Protein AF-A0A6B3CEP9-F1 (afdb_monomer_lite)

Structure (mmCIF, N/CA/C/O backbone):
data_AF-A0A6B3CEP9-F1
#
_entry.id   AF-A0A6B3CEP9-F1
#
loop_
_atom_site.group_PDB
_atom_site.id
_atom_site.type_symbol
_atom_site.label_atom_id
_atom_site.label_alt_id
_atom_site.label_comp_id
_atom_site.label_asym_id
_atom_site.label_entity_id
_atom_site.label_seq_id
_atom_site.pdbx_PDB_ins_code
_atom_site.Cartn_x
_atom_site.Cartn_y
_atom_site.Cartn_z
_atom_site.occupancy
_atom_site.B_iso_or_equiv
_atom_site.auth_seq_id
_atom_site.auth_comp_id
_atom_site.auth_asym_id
_atom_site.auth_atom_id
_atom_site.pdbx_PDB_model_num
ATOM 1 N N . GLY A 1 1 ? 5.247 7.556 6.486 1.00 74.44 1 GLY A N 1
ATOM 2 C CA . GLY A 1 1 ? 4.774 7.009 5.197 1.00 74.44 1 GLY A CA 1
ATOM 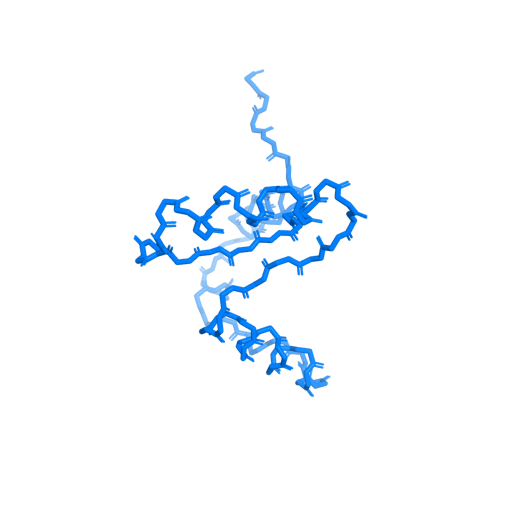3 C C . GLY A 1 1 ? 3.460 6.278 5.395 1.00 74.44 1 GLY A C 1
ATOM 4 O O . GLY A 1 1 ? 3.070 6.077 6.541 1.00 74.44 1 GLY A O 1
ATOM 5 N N . ALA A 1 2 ? 2.778 5.898 4.313 1.00 83.38 2 ALA A N 1
ATOM 6 C CA . ALA A 1 2 ? 1.560 5.093 4.402 1.00 83.38 2 ALA A CA 1
ATOM 7 C C . ALA A 1 2 ? 1.876 3.679 4.919 1.00 83.38 2 ALA A C 1
ATOM 9 O O . ALA A 1 2 ? 2.849 3.064 4.486 1.00 83.38 2 ALA A O 1
ATOM 10 N N . ARG A 1 3 ? 1.053 3.176 5.845 1.00 84.25 3 ARG A N 1
ATOM 11 C CA . ARG A 1 3 ? 1.149 1.815 6.410 1.00 84.25 3 ARG A CA 1
ATOM 12 C C . ARG A 1 3 ? 0.262 0.803 5.679 1.00 84.25 3 ARG A C 1
ATOM 14 O O . ARG A 1 3 ? 0.305 -0.381 5.979 1.00 84.25 3 ARG A O 1
ATOM 21 N N . GLY A 1 4 ? -0.526 1.256 4.710 1.00 88.06 4 GLY A N 1
ATOM 22 C CA . GLY A 1 4 ? -1.328 0.383 3.872 1.00 88.06 4 GLY A CA 1
ATOM 23 C C . GLY A 1 4 ? -1.935 1.105 2.677 1.00 88.06 4 GLY A C 1
ATOM 24 O O . GLY A 1 4 ? -2.011 2.333 2.654 1.00 88.06 4 GLY A O 1
ATOM 25 N N . TYR A 1 5 ? -2.352 0.322 1.687 1.00 90.12 5 TYR A N 1
ATOM 26 C CA . TYR A 1 5 ? -2.947 0.779 0.438 1.00 90.12 5 TYR A CA 1
ATOM 27 C C . TYR A 1 5 ? -4.064 -0.162 0.005 1.00 90.12 5 TYR A C 1
ATOM 29 O O . TYR A 1 5 ? -3.873 -1.370 -0.162 1.00 90.12 5 TYR A O 1
ATOM 37 N N . VAL A 1 6 ? -5.230 0.416 -0.249 1.00 91.81 6 VAL A N 1
ATOM 38 C CA . VAL A 1 6 ? -6.429 -0.298 -0.682 1.00 91.81 6 VAL A CA 1
ATOM 39 C C . VAL A 1 6 ? -6.915 0.274 -2.007 1.00 91.81 6 VAL A C 1
ATOM 41 O O . VAL A 1 6 ? -6.643 1.426 -2.343 1.00 91.81 6 VAL A O 1
ATOM 44 N N . THR A 1 7 ? -7.621 -0.535 -2.790 1.00 91.75 7 THR A N 1
ATOM 45 C CA . THR A 1 7 ? -8.224 -0.062 -4.042 1.00 91.75 7 THR A CA 1
ATOM 46 C C . THR A 1 7 ? -9.581 0.579 -3.776 1.00 91.75 7 THR A C 1
ATOM 48 O O . THR A 1 7 ? -10.227 0.305 -2.769 1.00 91.75 7 THR A O 1
ATOM 51 N N . LYS A 1 8 ? -10.064 1.381 -4.731 1.00 91.62 8 LYS A N 1
ATOM 52 C CA . LYS A 1 8 ? -11.410 1.983 -4.689 1.00 91.62 8 LYS A CA 1
ATOM 53 C C . LYS A 1 8 ? -12.550 0.953 -4.703 1.00 91.62 8 LYS A C 1
ATOM 5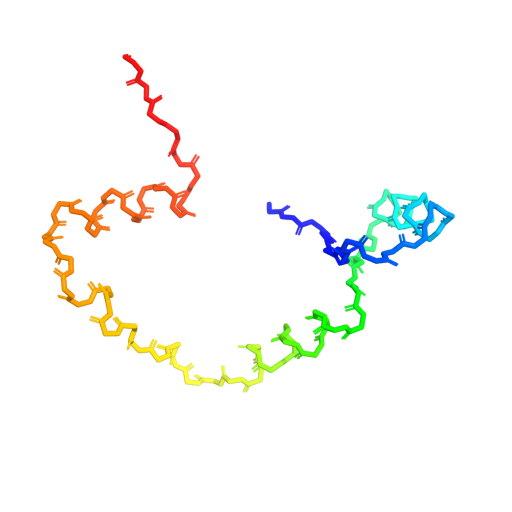5 O O . LYS A 1 8 ? -13.690 1.317 -4.461 1.00 91.62 8 LYS A O 1
ATOM 60 N N . THR A 1 9 ? -12.248 -0.306 -5.013 1.00 91.25 9 THR A N 1
ATOM 61 C CA . THR A 1 9 ? -13.209 -1.415 -5.068 1.00 91.25 9 THR A CA 1
ATOM 62 C C . THR A 1 9 ? -13.247 -2.236 -3.778 1.00 91.25 9 THR A C 1
ATOM 64 O O . THR A 1 9 ? -13.900 -3.275 -3.754 1.00 91.25 9 THR A O 1
ATOM 67 N N . ILE A 1 10 ? -12.514 -1.836 -2.731 1.00 94.69 10 ILE A N 1
ATOM 68 C CA . ILE A 1 10 ? -12.558 -2.513 -1.431 1.00 94.69 10 ILE A CA 1
ATOM 69 C C . ILE A 1 10 ? -13.972 -2.446 -0.841 1.00 94.69 10 ILE A C 1
ATOM 71 O O . ILE A 1 10 ? -14.661 -1.433 -0.971 1.00 94.69 10 ILE A O 1
ATOM 75 N N . THR A 1 11 ? -14.409 -3.520 -0.187 1.00 96.00 11 THR A N 1
ATOM 76 C CA . THR A 1 11 ? -15.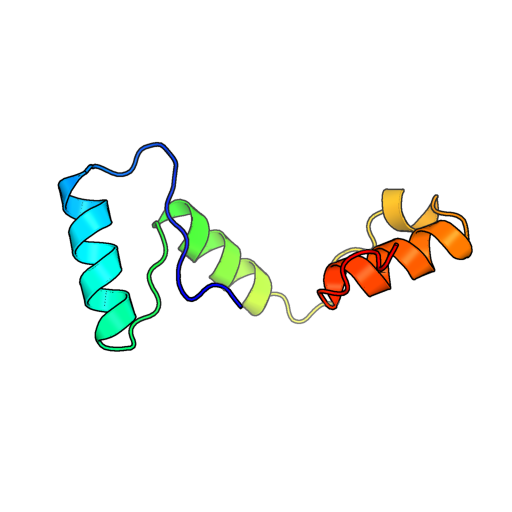687 -3.505 0.528 1.00 96.00 11 THR A CA 1
ATOM 77 C C . THR A 1 11 ? -15.576 -2.669 1.805 1.00 96.00 11 THR A C 1
ATOM 79 O O . THR A 1 11 ? -14.490 -2.505 2.365 1.00 96.00 11 THR A O 1
ATOM 82 N N . GLY A 1 12 ? -16.701 -2.147 2.304 1.00 96.56 12 GLY A N 1
ATOM 83 C CA . GLY A 1 12 ? -16.706 -1.392 3.562 1.00 96.56 12 GLY A CA 1
ATOM 84 C C . GLY A 1 12 ? -16.185 -2.219 4.744 1.00 96.56 12 GLY A C 1
ATOM 85 O O . GLY A 1 12 ? -15.389 -1.727 5.539 1.00 96.56 12 GLY A O 1
ATOM 86 N N . THR A 1 13 ? -16.567 -3.495 4.815 1.00 97.56 13 THR A N 1
ATOM 87 C CA . THR A 1 13 ? -16.119 -4.419 5.866 1.00 97.56 13 THR A CA 1
ATOM 88 C C . THR A 1 13 ? -14.613 -4.662 5.803 1.00 97.56 13 THR A C 1
ATOM 90 O O . THR A 1 13 ? -13.932 -4.571 6.823 1.00 97.56 13 THR A O 1
ATOM 93 N N . ASP A 1 14 ? -14.066 -4.903 4.610 1.00 95.12 14 ASP A N 1
ATOM 94 C CA . ASP A 1 14 ? -12.626 -5.129 4.445 1.00 95.12 14 ASP A CA 1
ATOM 95 C C . ASP A 1 14 ? -11.813 -3.868 4.740 1.00 95.12 14 ASP A C 1
ATOM 97 O O . ASP A 1 14 ? -10.709 -3.953 5.282 1.00 95.12 14 ASP A O 1
ATOM 101 N N . LEU A 1 15 ? -12.357 -2.687 4.430 1.00 95.19 15 LEU A N 1
ATOM 102 C CA . LEU A 1 15 ? -11.733 -1.415 4.782 1.00 95.19 15 LEU A CA 1
ATOM 103 C C . LEU A 1 15 ? -11.640 -1.250 6.302 1.00 95.19 15 LEU A C 1
ATOM 105 O O . LEU A 1 15 ? -10.569 -0.929 6.812 1.00 95.19 15 LEU A O 1
ATOM 109 N N . VAL A 1 16 ? -12.730 -1.510 7.026 1.00 97.38 16 VAL A N 1
ATOM 110 C CA . VAL A 1 16 ? -12.748 -1.450 8.495 1.00 97.38 16 VAL A CA 1
ATOM 111 C C . VAL A 1 16 ? -11.751 -2.447 9.091 1.00 97.38 16 VAL A C 1
ATOM 113 O O . VAL A 1 16 ? -10.930 -2.066 9.924 1.00 97.38 16 VAL A O 1
ATOM 116 N N . ASN A 1 17 ? -11.738 -3.690 8.605 1.00 96.62 17 ASN A N 1
ATOM 117 C CA . ASN A 1 17 ? -10.763 -4.698 9.033 1.00 96.62 17 ASN A CA 1
ATOM 118 C C . ASN A 1 17 ? -9.316 -4.251 8.770 1.00 96.62 17 ASN A C 1
ATOM 120 O O . ASN A 1 17 ? -8.438 -4.453 9.607 1.00 96.62 17 ASN A O 1
ATOM 124 N N . SER A 1 18 ? -9.066 -3.599 7.633 1.00 94.50 18 SER A N 1
ATOM 125 C CA . SER A 1 18 ? -7.744 -3.065 7.288 1.00 94.50 18 SER A CA 1
ATOM 126 C C . SER A 1 18 ? -7.264 -2.014 8.293 1.00 94.50 18 SER A C 1
ATOM 128 O O . SER A 1 18 ? -6.078 -1.975 8.612 1.00 94.50 18 SER A O 1
ATOM 130 N N . VAL A 1 19 ? -8.169 -1.187 8.826 1.00 95.25 19 VAL A N 1
ATOM 131 C CA . VAL A 1 19 ? -7.834 -0.178 9.845 1.00 95.25 19 VAL A CA 1
ATOM 132 C C . VAL A 1 19 ? -7.377 -0.837 11.145 1.00 95.25 19 VAL A C 1
ATOM 134 O O . VAL A 1 19 ? -6.339 -0.449 11.682 1.00 95.25 19 VAL A O 1
ATOM 137 N N . PHE A 1 20 ? -8.105 -1.848 11.627 1.00 97.56 20 PHE A N 1
ATOM 138 C CA . PHE A 1 20 ? -7.732 -2.569 12.849 1.00 97.56 20 PHE A CA 1
ATOM 139 C C . PHE A 1 20 ? -6.372 -3.254 12.713 1.00 97.56 20 PHE A C 1
ATOM 141 O O . PHE A 1 20 ? -5.506 -3.073 13.562 1.00 97.56 20 PHE A O 1
ATOM 148 N N . ARG A 1 21 ? -6.118 -3.918 11.584 1.00 96.25 21 ARG A N 1
ATOM 149 C CA . ARG A 1 21 ? -4.814 -4.540 11.316 1.00 96.25 21 ARG A CA 1
ATOM 150 C C . ARG A 1 21 ? -3.663 -3.532 11.325 1.00 96.25 21 ARG A C 1
ATOM 152 O O . ARG A 1 21 ? -2.620 -3.774 11.925 1.00 96.25 21 ARG A O 1
ATOM 159 N N . VAL A 1 22 ? -3.851 -2.358 10.717 1.00 95.69 22 VAL A N 1
ATOM 160 C CA . VAL A 1 22 ? -2.829 -1.294 10.752 1.00 95.69 22 VAL A CA 1
ATOM 161 C C . VAL A 1 22 ? -2.561 -0.811 12.180 1.00 95.69 22 VAL A C 1
ATOM 163 O O . VAL A 1 22 ? -1.410 -0.493 12.508 1.00 95.69 22 VAL A O 1
ATOM 166 N N . GLN A 1 23 ? -3.594 -0.762 13.025 1.00 96.12 23 GLN A N 1
ATOM 167 C CA . GLN A 1 23 ? -3.465 -0.425 14.443 1.00 96.12 23 GLN A CA 1
ATOM 168 C C . GLN A 1 23 ? -2.676 -1.492 15.217 1.00 96.12 23 GLN A C 1
ATOM 170 O O . GLN A 1 23 ? -1.855 -1.121 16.056 1.00 96.12 23 GLN A O 1
ATOM 175 N N . GLU A 1 24 ? -2.841 -2.772 14.885 1.00 96.56 24 GLU A N 1
ATOM 176 C CA . GLU A 1 24 ? -2.070 -3.892 15.451 1.00 96.56 24 GLU A CA 1
ATOM 177 C C . GLU A 1 24 ? -0.601 -3.917 14.995 1.00 96.56 24 GLU A C 1
ATOM 179 O O . GLU A 1 24 ? 0.230 -4.594 15.595 1.00 96.56 24 GLU A O 1
ATOM 184 N N . GLY A 1 25 ? -0.252 -3.126 13.978 1.00 93.44 25 GLY A N 1
ATOM 185 C CA . GLY A 1 25 ? 1.115 -3.000 13.472 1.00 93.44 25 GLY A CA 1
ATOM 186 C C . GLY A 1 25 ? 1.326 -3.606 12.090 1.00 93.44 25 GLY A C 1
ATOM 187 O O . GLY A 1 25 ? 2.407 -3.432 11.526 1.00 93.44 25 GLY A O 1
ATOM 188 N N . ASP A 1 26 ? 0.303 -4.237 11.513 1.00 92.69 26 ASP A N 1
ATOM 189 C CA . ASP A 1 26 ? 0.392 -4.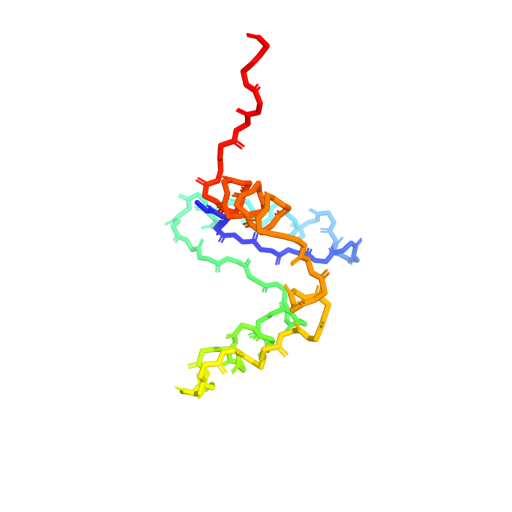824 10.183 1.00 92.69 26 ASP A CA 1
ATOM 190 C C . ASP A 1 26 ? 0.513 -3.755 9.097 1.00 92.69 26 ASP A C 1
ATOM 192 O O . ASP A 1 26 ? -0.032 -2.647 9.183 1.00 92.69 26 ASP A O 1
ATOM 196 N N . ALA A 1 27 ? 1.173 -4.141 8.007 1.00 90.69 27 ALA A N 1
ATOM 197 C CA . ALA A 1 27 ? 1.039 -3.448 6.742 1.00 90.69 27 ALA A CA 1
ATOM 198 C C . ALA A 1 27 ? -0.058 -4.113 5.900 1.00 90.69 27 ALA A C 1
ATOM 200 O O . ALA A 1 27 ? -0.058 -5.331 5.714 1.00 90.69 27 ALA A O 1
ATOM 201 N N . VAL A 1 28 ? -0.997 -3.320 5.377 1.00 92.56 28 VAL A N 1
ATOM 202 C CA . VAL A 1 28 ? -2.147 -3.842 4.619 1.00 92.56 28 VAL A CA 1
ATOM 203 C C . VAL A 1 28 ? -2.078 -3.395 3.169 1.00 92.56 28 VAL A C 1
ATOM 205 O O . VAL A 1 28 ? -2.143 -2.206 2.876 1.00 92.56 28 VAL A O 1
ATOM 208 N N . PHE A 1 29 ? -2.010 -4.346 2.244 1.00 90.56 29 PHE A N 1
ATOM 209 C CA . PHE A 1 29 ? -1.998 -4.063 0.814 1.00 90.56 29 PHE A CA 1
ATOM 210 C C . PHE A 1 29 ? -3.089 -4.851 0.110 1.00 90.56 29 PHE A C 1
ATOM 212 O O . PHE A 1 29 ? -3.243 -6.054 0.317 1.00 90.56 29 PHE A O 1
ATOM 219 N N . SER A 1 30 ? -3.829 -4.180 -0.769 1.00 86.88 30 SER A N 1
ATOM 220 C CA . SER A 1 30 ? -4.691 -4.889 -1.710 1.00 86.88 30 SER A CA 1
ATOM 221 C C . SER A 1 30 ? -3.855 -5.830 -2.592 1.00 86.88 30 SER A C 1
ATOM 223 O O . SER A 1 30 ? -2.732 -5.465 -2.950 1.00 86.88 30 SER A O 1
ATOM 225 N N . PRO A 1 31 ? -4.398 -6.982 -3.026 1.00 81.81 31 PRO A N 1
ATOM 226 C CA . PRO A 1 31 ? -3.653 -7.949 -3.836 1.00 81.81 31 PRO A CA 1
ATOM 227 C C . PRO A 1 31 ? -3.009 -7.339 -5.088 1.00 81.81 31 PRO A C 1
ATOM 229 O O . PRO A 1 31 ? -1.863 -7.637 -5.408 1.00 81.81 31 PRO A O 1
ATOM 232 N N . ARG A 1 32 ? -3.717 -6.415 -5.755 1.00 78.19 32 ARG A N 1
ATOM 233 C CA . ARG A 1 32 ? -3.211 -5.709 -6.945 1.00 78.19 32 ARG A CA 1
ATOM 234 C C . ARG A 1 32 ? -1.976 -4.856 -6.658 1.00 78.19 32 ARG A C 1
ATOM 236 O O . ARG A 1 32 ? -1.126 -4.720 -7.525 1.00 78.19 32 ARG A O 1
ATOM 243 N N . LEU A 1 33 ? -1.894 -4.271 -5.465 1.00 81.69 33 LEU A N 1
ATOM 244 C CA . LEU A 1 33 ? -0.790 -3.392 -5.086 1.00 81.69 33 LEU A CA 1
ATOM 245 C C . LEU A 1 33 ? 0.350 -4.166 -4.417 1.00 81.69 33 LEU A C 1
ATOM 247 O O . LEU A 1 33 ? 1.501 -3.777 -4.555 1.00 81.69 33 LEU A O 1
ATOM 251 N N . ALA A 1 34 ? 0.045 -5.286 -3.754 1.00 80.88 34 ALA A N 1
ATOM 252 C CA . ALA A 1 34 ? 1.049 -6.186 -3.197 1.00 80.88 34 ALA A CA 1
ATOM 253 C C . ALA A 1 34 ? 2.003 -6.716 -4.280 1.00 80.88 34 ALA A C 1
ATOM 255 O O . ALA A 1 34 ? 3.210 -6.679 -4.072 1.00 80.88 34 ALA A O 1
ATOM 256 N N . GLY A 1 35 ? 1.479 -7.124 -5.445 1.00 76.94 35 GLY A N 1
ATOM 257 C CA . GLY A 1 35 ? 2.307 -7.538 -6.586 1.00 76.94 35 GLY A CA 1
ATOM 258 C C . GLY A 1 35 ? 3.263 -6.434 -7.041 1.00 76.94 35 GLY A C 1
ATOM 259 O O . GLY A 1 35 ? 4.467 -6.638 -7.056 1.00 76.94 35 GLY A O 1
ATOM 260 N N . PHE A 1 36 ? 2.739 -5.226 -7.266 1.00 76.25 36 PHE A N 1
ATOM 261 C CA . PHE A 1 36 ? 3.550 -4.067 -7.653 1.00 76.25 36 PHE A CA 1
ATOM 262 C C . PHE A 1 36 ? 4.664 -3.745 -6.647 1.00 76.25 36 PHE A C 1
ATOM 264 O O . PHE A 1 36 ? 5.787 -3.436 -7.031 1.00 76.25 36 PHE A O 1
ATOM 271 N N . VAL A 1 37 ? 4.357 -3.808 -5.349 1.00 74.50 37 VAL A N 1
ATOM 272 C CA . VAL A 1 37 ? 5.344 -3.557 -4.294 1.00 74.50 37 VAL A CA 1
ATOM 273 C C . VAL A 1 37 ? 6.433 -4.629 -4.311 1.00 74.50 37 VAL A C 1
ATOM 275 O O . VAL A 1 37 ? 7.609 -4.289 -4.229 1.00 74.50 37 VAL A O 1
ATOM 278 N N . LEU A 1 38 ? 6.063 -5.904 -4.451 1.00 76.62 38 LEU A N 1
ATOM 279 C CA . LEU A 1 38 ? 7.027 -7.000 -4.551 1.00 76.62 38 LEU A CA 1
ATOM 280 C C . LEU A 1 38 ? 7.917 -6.861 -5.790 1.00 76.62 38 LEU A C 1
ATOM 282 O O . LEU A 1 38 ? 9.127 -7.012 -5.663 1.00 76.62 38 LEU A O 1
ATOM 286 N N . ASP A 1 39 ? 7.348 -6.501 -6.939 1.00 76.75 39 ASP A N 1
ATOM 287 C CA . ASP A 1 39 ? 8.101 -6.267 -8.175 1.00 76.75 39 ASP A CA 1
ATOM 288 C C . ASP A 1 39 ? 9.090 -5.101 -8.010 1.00 76.75 39 ASP A C 1
ATOM 290 O O . ASP A 1 39 ? 10.267 -5.227 -8.344 1.00 76.75 39 ASP A O 1
ATOM 294 N N . ALA A 1 40 ? 8.648 -3.990 -7.411 1.00 69.62 40 ALA A N 1
ATOM 295 C CA . ALA A 1 40 ? 9.488 -2.818 -7.165 1.00 69.62 40 ALA A CA 1
ATOM 296 C C . ALA A 1 40 ? 10.658 -3.096 -6.204 1.00 69.62 40 ALA A C 1
ATOM 298 O O . ALA A 1 40 ? 11.719 -2.496 -6.352 1.00 69.62 40 ALA A O 1
ATOM 299 N N . PHE A 1 41 ? 10.480 -3.989 -5.224 1.00 67.62 41 PHE A N 1
ATOM 300 C CA . PHE A 1 41 ? 11.562 -4.417 -4.330 1.00 67.62 41 PHE A CA 1
ATOM 301 C C . PHE A 1 41 ? 12.441 -5.522 -4.931 1.00 67.62 41 PHE A C 1
ATOM 303 O O . PHE A 1 41 ? 13.607 -5.633 -4.557 1.00 67.62 41 PHE A O 1
ATOM 310 N N . ALA A 1 42 ? 11.900 -6.347 -5.831 1.00 72.38 42 ALA A N 1
ATOM 311 C CA . ALA A 1 42 ? 12.647 -7.394 -6.524 1.00 72.38 42 ALA A CA 1
ATOM 312 C C . ALA A 1 42 ? 13.571 -6.822 -7.612 1.00 72.38 42 ALA A C 1
ATOM 314 O O . ALA A 1 42 ? 14.637 -7.385 -7.873 1.00 72.38 42 ALA A O 1
ATOM 315 N N . SER A 1 43 ? 13.210 -5.686 -8.213 1.00 61.31 43 SER A N 1
ATOM 316 C CA . SER A 1 43 ? 14.105 -4.923 -9.082 1.00 61.31 43 SER A CA 1
ATOM 317 C C . SER A 1 43 ? 15.277 -4.358 -8.273 1.00 61.31 43 SER A C 1
ATOM 319 O O . SER A 1 43 ? 15.141 -3.405 -7.515 1.00 61.31 43 SER A O 1
ATOM 321 N N . THR A 1 44 ? 16.456 -4.962 -8.446 1.00 57.28 44 THR A N 1
ATOM 322 C CA . THR A 1 44 ? 17.731 -4.461 -7.889 1.00 57.28 44 THR A CA 1
ATOM 323 C C . THR A 1 44 ? 18.298 -3.300 -8.718 1.00 57.28 44 THR A C 1
ATOM 325 O O . THR A 1 44 ? 19.217 -2.608 -8.283 1.00 57.28 44 THR A O 1
ATOM 328 N N . ASP A 1 45 ? 17.742 -3.073 -9.908 1.00 58.69 45 ASP A N 1
ATOM 329 C CA . ASP A 1 45 ? 18.119 -1.971 -10.778 1.00 58.69 45 ASP A CA 1
ATOM 330 C C . ASP A 1 45 ? 17.440 -0.674 -10.337 1.00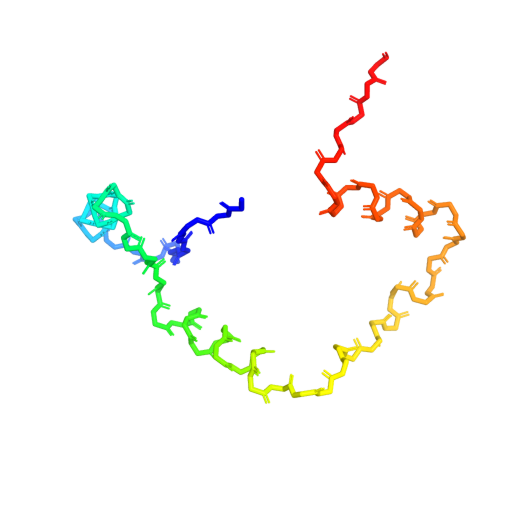 58.69 45 ASP A C 1
ATOM 332 O O . ASP A 1 45 ? 16.270 -0.659 -9.945 1.00 58.69 45 ASP A O 1
ATOM 336 N N . ALA A 1 46 ? 18.198 0.425 -10.403 1.00 58.25 46 ALA A N 1
ATOM 337 C CA . ALA A 1 46 ? 17.671 1.766 -10.190 1.00 58.25 46 ALA A CA 1
ATOM 338 C C . ALA A 1 46 ? 16.385 1.948 -11.016 1.00 58.25 46 ALA A C 1
ATOM 340 O O . ALA A 1 46 ? 16.342 1.476 -12.158 1.00 58.25 46 ALA A O 1
ATOM 341 N N . PRO A 1 47 ? 15.345 2.607 -10.464 1.00 59.66 47 PRO A N 1
ATOM 342 C CA . PRO A 1 47 ? 14.101 2.805 -11.192 1.00 59.66 47 PRO A CA 1
ATOM 343 C C . PRO A 1 47 ? 14.418 3.399 -12.568 1.00 59.66 47 PRO A C 1
ATOM 345 O O . PRO A 1 47 ? 15.308 4.257 -12.647 1.00 59.66 47 PRO A O 1
ATOM 348 N N . PRO A 1 48 ? 13.746 2.933 -13.639 1.00 57.03 48 PRO A N 1
ATOM 349 C CA . PRO A 1 48 ? 13.980 3.458 -14.974 1.00 57.03 48 PRO A CA 1
ATOM 350 C C . PRO A 1 48 ? 13.875 4.977 -14.905 1.00 57.03 48 PRO A C 1
ATOM 352 O O . PRO A 1 48 ? 12.935 5.512 -14.312 1.00 57.03 48 PRO A O 1
ATOM 355 N N . VAL A 1 49 ? 14.900 5.655 -15.424 1.00 60.31 49 VAL A N 1
ATOM 356 C CA . VAL A 1 49 ? 14.919 7.113 -15.497 1.00 60.31 49 VAL A CA 1
ATOM 357 C C . VAL A 1 49 ? 13.679 7.513 -16.282 1.00 60.31 49 VAL A C 1
ATOM 359 O O . VAL A 1 49 ? 13.531 7.148 -17.445 1.00 60.31 49 VAL A O 1
ATOM 362 N N . ASP A 1 50 ? 12.748 8.170 -15.599 1.00 65.19 50 ASP A N 1
ATOM 363 C CA . ASP A 1 50 ? 11.521 8.653 -16.209 1.00 65.19 50 ASP A CA 1
ATOM 364 C C . ASP A 1 50 ? 11.910 9.747 -17.211 1.00 65.19 50 ASP A C 1
ATOM 366 O O . ASP A 1 50 ? 12.448 10.784 -16.815 1.00 65.19 50 ASP A O 1
ATOM 370 N N . GLU A 1 51 ? 11.692 9.512 -18.508 1.00 63.66 51 GLU A N 1
ATOM 371 C CA . GLU A 1 51 ? 12.035 10.471 -19.569 1.00 63.66 51 GLU A CA 1
ATOM 372 C C . GLU A 1 51 ? 11.369 11.839 -19.332 1.00 63.66 51 GLU A C 1
ATOM 374 O O . GLU A 1 51 ? 11.896 12.880 -19.739 1.00 63.66 51 GLU A O 1
ATOM 379 N N . ASP A 1 52 ? 10.249 11.872 -18.603 1.00 64.00 52 ASP A N 1
ATOM 380 C CA . ASP A 1 52 ? 9.582 13.110 -18.221 1.00 64.00 52 ASP A CA 1
ATOM 381 C C . ASP A 1 52 ? 10.298 13.848 -17.067 1.00 64.00 52 ASP A C 1
ATOM 383 O O . ASP A 1 52 ? 10.253 15.079 -17.018 1.00 64.00 52 ASP A O 1
ATOM 387 N N . LEU A 1 53 ? 11.046 13.160 -16.189 1.00 63.16 53 LEU A N 1
ATOM 388 C CA . LEU A 1 53 ? 11.918 13.795 -15.178 1.00 63.16 53 LEU A CA 1
ATOM 389 C C . LEU A 1 53 ? 13.155 14.463 -15.802 1.00 63.16 53 LEU A C 1
ATOM 391 O O . LEU A 1 53 ? 13.682 15.445 -15.254 1.00 63.16 53 LEU A O 1
ATOM 395 N N . ASP A 1 54 ? 13.617 13.958 -16.944 1.00 68.44 54 ASP A N 1
ATOM 396 C CA . ASP A 1 54 ? 14.740 14.534 -17.690 1.00 68.44 54 ASP A CA 1
ATOM 397 C C . ASP A 1 54 ? 14.345 15.813 -18.434 1.00 68.44 54 ASP A C 1
ATOM 399 O O . ASP A 1 54 ? 15.170 16.712 -18.610 1.00 68.44 54 ASP A O 1
ATOM 403 N N . ARG A 1 55 ? 13.059 15.957 -18.769 1.00 77.38 55 ARG A N 1
ATOM 404 C CA . ARG A 1 55 ? 12.488 17.173 -19.370 1.00 77.38 55 ARG A CA 1
ATOM 405 C C . ARG A 1 55 ? 12.320 18.328 -18.392 1.00 77.38 55 ARG A C 1
ATOM 407 O O . ARG A 1 55 ? 12.158 19.468 -18.826 1.00 77.38 55 ARG A O 1
ATOM 414 N N . LEU A 1 56 ? 12.372 18.057 -17.090 1.00 80.88 56 LEU A N 1
ATOM 415 C CA . LEU A 1 56 ? 12.243 19.093 -16.074 1.00 80.88 56 LEU A CA 1
ATOM 416 C C . LEU A 1 56 ? 13.467 20.010 -16.059 1.00 80.88 56 LEU A C 1
ATOM 418 O O . LEU A 1 56 ? 14.629 19.580 -16.045 1.00 80.88 56 LEU A O 1
ATOM 422 N N . THR A 1 57 ? 13.208 21.305 -15.953 1.00 83.38 57 THR A N 1
ATOM 423 C CA . THR A 1 57 ? 14.239 22.286 -15.634 1.00 83.38 57 THR A CA 1
ATOM 424 C C . THR A 1 57 ? 14.817 22.018 -14.241 1.00 83.38 57 THR A C 1
ATOM 426 O O . THR A 1 57 ? 14.234 21.333 -13.394 1.00 83.38 57 THR A O 1
ATOM 429 N N . GLN A 1 58 ? 15.999 22.573 -13.965 1.00 79.56 58 GLN A N 1
ATOM 430 C CA . GLN A 1 58 ? 16.679 22.373 -12.682 1.00 79.56 58 GLN A CA 1
ATOM 431 C C . GLN A 1 58 ? 15.799 22.751 -11.478 1.00 79.56 58 GLN A C 1
ATOM 433 O O . GLN A 1 58 ? 15.839 22.062 -10.460 1.00 79.56 58 GLN A O 1
ATOM 438 N N . ARG A 1 59 ? 14.977 23.800 -11.621 1.00 82.19 59 ARG A N 1
ATOM 439 C CA . ARG A 1 59 ? 14.074 24.295 -10.574 1.00 82.19 59 ARG A CA 1
ATOM 440 C C . ARG A 1 59 ? 12.880 23.380 -10.357 1.00 82.19 59 ARG A C 1
ATOM 442 O O . ARG A 1 59 ? 12.568 23.068 -9.216 1.00 82.19 59 ARG A O 1
ATOM 449 N N . GLU A 1 60 ? 12.259 22.892 -11.422 1.00 83.25 60 GLU A N 1
ATOM 450 C CA . GLU A 1 60 ? 11.135 21.954 -11.315 1.00 83.25 60 GLU A CA 1
ATOM 451 C C . GLU A 1 60 ? 11.569 20.647 -10.652 1.00 83.25 60 GLU A C 1
ATOM 453 O O . GLU A 1 60 ? 10.888 20.145 -9.760 1.00 83.25 60 GLU A O 1
ATOM 458 N N . ARG A 1 61 ? 12.760 20.143 -10.997 1.00 82.69 61 ARG A N 1
ATOM 459 C CA . ARG A 1 61 ? 13.328 18.950 -10.356 1.00 82.69 61 ARG A CA 1
ATOM 460 C C . ARG A 1 61 ? 13.610 19.173 -8.868 1.00 82.69 61 ARG A C 1
ATOM 462 O O . ARG A 1 61 ? 13.432 18.266 -8.058 1.00 82.69 61 ARG A O 1
ATOM 469 N N . GLU A 1 62 ? 14.059 20.367 -8.497 1.00 80.62 62 GLU A N 1
ATOM 470 C CA . GLU A 1 62 ? 14.293 20.748 -7.102 1.00 80.62 62 GLU A CA 1
ATOM 471 C C . GLU A 1 62 ? 12.980 20.823 -6.309 1.00 80.62 62 GLU A C 1
ATOM 473 O O . GLU A 1 62 ? 12.879 20.218 -5.242 1.00 80.62 62 GLU A O 1
ATOM 478 N N . VAL A 1 63 ? 11.945 21.452 -6.871 1.00 84.50 63 VAL A N 1
ATOM 479 C CA . VAL A 1 63 ? 10.595 21.502 -6.286 1.00 84.50 63 VAL A CA 1
ATOM 480 C C . VAL A 1 63 ? 10.009 20.098 -6.124 1.00 84.50 63 VAL A C 1
ATOM 482 O O . VAL A 1 63 ? 9.514 19.757 -5.051 1.00 84.50 63 VAL A O 1
ATOM 485 N N . LEU A 1 64 ? 10.125 19.239 -7.138 1.00 81.62 64 LEU A N 1
ATOM 486 C CA . LEU A 1 64 ? 9.595 17.875 -7.097 1.00 81.62 64 LEU A CA 1
ATOM 487 C C . LEU A 1 64 ? 10.310 17.016 -6.038 1.00 81.62 64 LEU A C 1
ATOM 489 O O . LEU A 1 64 ? 9.660 16.258 -5.317 1.00 81.62 64 LEU A O 1
ATOM 493 N N . ARG A 1 65 ? 11.626 17.204 -5.842 1.00 81.88 65 ARG A N 1
ATOM 494 C CA . ARG A 1 65 ? 12.365 16.592 -4.717 1.00 81.88 65 ARG A CA 1
ATOM 495 C C . ARG A 1 65 ? 11.879 17.086 -3.358 1.00 81.88 65 ARG A C 1
ATOM 497 O O . ARG A 1 65 ? 11.822 16.292 -2.421 1.00 81.88 65 ARG A O 1
ATOM 504 N N . LEU A 1 66 ? 11.564 18.374 -3.225 1.00 81.94 66 LEU A N 1
ATOM 505 C CA . LEU A 1 66 ? 11.042 18.937 -1.978 1.00 81.94 66 LEU A CA 1
ATOM 506 C C . LEU A 1 66 ? 9.658 18.357 -1.648 1.00 81.94 66 LEU A C 1
ATOM 508 O O . LEU A 1 66 ? 9.438 17.927 -0.516 1.00 81.94 66 LEU A O 1
ATOM 512 N N . ILE A 1 67 ? 8.781 18.232 -2.647 1.00 78.56 67 ILE A N 1
ATOM 513 C CA . ILE A 1 67 ? 7.460 17.598 -2.506 1.00 78.56 67 ILE A CA 1
ATOM 514 C C . ILE A 1 67 ? 7.600 16.119 -2.122 1.00 78.56 67 ILE A C 1
ATOM 516 O O . ILE A 1 67 ? 6.961 15.670 -1.172 1.00 78.56 67 ILE A O 1
ATOM 520 N N . ALA A 1 68 ? 8.475 15.365 -2.796 1.00 74.12 68 ALA A N 1
ATOM 521 C CA . ALA A 1 68 ? 8.714 13.949 -2.496 1.00 74.12 68 ALA A CA 1
ATOM 522 C C . ALA A 1 68 ? 9.262 13.718 -1.075 1.00 74.12 68 ALA A C 1
ATOM 524 O O . ALA A 1 68 ? 9.008 12.681 -0.465 1.00 74.12 68 ALA A O 1
ATOM 525 N N . ARG A 1 69 ? 9.987 14.699 -0.521 1.00 77.94 69 ARG A N 1
ATOM 526 C CA . ARG A 1 69 ? 10.456 14.701 0.875 1.00 77.94 69 ARG A CA 1
ATOM 527 C C . ARG A 1 69 ? 9.397 15.175 1.879 1.00 77.94 69 ARG A C 1
ATOM 529 O O . ARG A 1 69 ? 9.672 15.185 3.075 1.00 77.94 69 ARG A O 1
ATOM 536 N N . GLY A 1 70 ? 8.197 15.529 1.419 1.00 72.25 70 GLY A N 1
ATOM 537 C CA . GLY A 1 70 ? 7.070 15.918 2.264 1.00 72.25 70 GLY A CA 1
ATOM 538 C C . GLY A 1 70 ? 7.081 17.380 2.709 1.00 72.25 70 GLY A C 1
ATOM 539 O O . GLY A 1 70 ? 6.376 17.724 3.655 1.00 72.25 70 GLY A O 1
ATOM 540 N N . TYR A 1 71 ? 7.862 18.248 2.060 1.00 73.19 71 TYR A N 1
ATOM 541 C CA . TYR A 1 71 ? 7.794 19.681 2.328 1.00 73.19 71 TYR A CA 1
ATOM 542 C C . TYR A 1 71 ? 6.570 20.280 1.628 1.00 73.19 71 TYR A C 1
ATOM 544 O O . TYR A 1 71 ? 6.443 20.205 0.407 1.00 73.19 71 TYR A O 1
ATOM 552 N N . ALA A 1 72 ? 5.674 20.882 2.410 1.00 63.34 72 ALA A N 1
ATOM 553 C CA . ALA A 1 72 ? 4.595 21.719 1.901 1.00 63.34 72 ALA A CA 1
ATOM 554 C C . ALA A 1 72 ? 5.063 23.178 1.815 1.00 63.34 72 ALA A C 1
ATOM 556 O O . ALA A 1 72 ? 5.901 23.614 2.610 1.00 63.34 72 ALA A O 1
ATOM 557 N N . TYR A 1 73 ? 4.522 23.915 0.844 1.00 52.03 73 TYR A N 1
ATOM 558 C CA . TYR A 1 73 ? 4.776 25.343 0.668 1.00 52.03 73 TYR A CA 1
ATOM 559 C C . TYR A 1 73 ? 4.482 26.075 1.988 1.00 52.03 73 TYR A C 1
ATOM 561 O O . TYR A 1 73 ? 3.396 25.920 2.545 1.00 52.03 73 TYR A O 1
ATOM 569 N N . LYS A 1 74 ? 5.452 26.828 2.513 1.00 56.28 74 LYS A N 1
ATOM 570 C CA . LYS A 1 74 ? 5.179 27.828 3.548 1.00 56.28 74 LYS A CA 1
ATOM 571 C C . LYS A 1 74 ? 4.885 29.131 2.819 1.00 56.28 74 LYS A C 1
ATOM 573 O O . LYS A 1 74 ? 5.722 29.563 2.030 1.00 56.28 74 LYS A O 1
ATOM 578 N N . GLU A 1 75 ? 3.683 29.658 3.033 1.00 47.25 75 GLU A N 1
ATOM 579 C CA . GLU A 1 75 ? 3.286 31.016 2.637 1.00 47.25 75 GLU A CA 1
ATOM 580 C C . GLU A 1 75 ? 4.268 32.073 3.158 1.00 47.25 75 GLU A C 1
ATOM 582 O O . GLU A 1 75 ? 4.798 31.891 4.283 1.00 47.25 75 GLU A O 1
#

pLDDT: mean 80.0, std 13.18, range [47.25, 97.56]

Foldseek 3Di:
DDLEDDDPPDDPVVVVVCVVCVVVVHRYYDPVVVVVVVVVVVPPDDPPDDVVLVVDDPVRVVVVVCVVVPDDDDD

Radius of gyration: 16.94 Å; chains: 1; bounding box: 35×39×35 Å

Secondary structure (DSSP, 8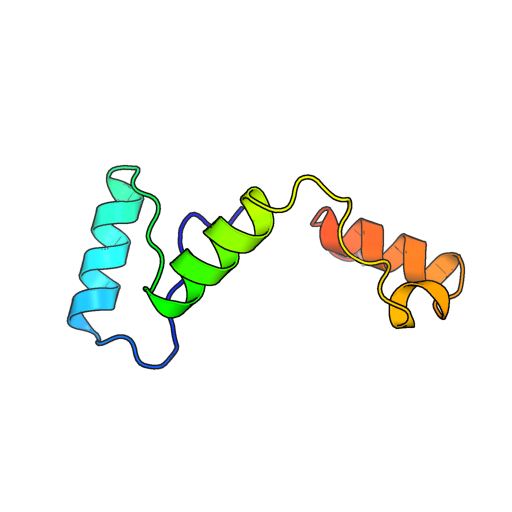-state):
--SEE--TT--HHHHHHHHHHHHHT--EE-HHHHHHHHHHHH--SPPP--HHHHSS-HHHHHHHHHHHTTPPPP-

Sequence (75 aa):
GARGYVTKTITGTDLVNSVFRVQEGDAVFSPRLAGFVLDAFASTDAPPVDEDLDRLTQREREVLRLIARGYAYKE